Protein AF-E4Z3H6-F1 (afdb_monomer_lite)

pLDDT: mean 89.2, std 5.61, range [66.0, 96.81]

Organism: Oikopleura dioica (NCBI:txid34765)

Structure (mmCIF, N/CA/C/O backbone):
data_AF-E4Z3H6-F1
#
_entry.id   AF-E4Z3H6-F1
#
loop_
_atom_site.group_PDB
_atom_site.id
_atom_site.type_symbol
_atom_site.label_atom_id
_atom_site.label_alt_id
_atom_site.label_comp_id
_atom_site.label_asym_id
_atom_site.label_entity_id
_atom_site.label_seq_id
_atom_site.pdbx_PDB_ins_code
_atom_site.Cartn_x
_atom_site.Cartn_y
_at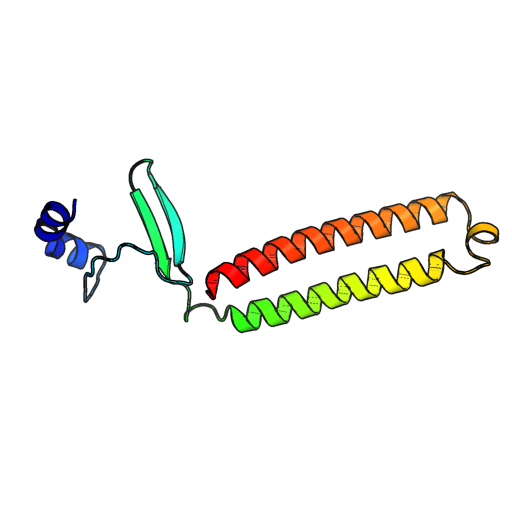om_site.Cartn_z
_atom_site.occupancy
_atom_site.B_iso_or_equiv
_atom_site.auth_seq_id
_atom_site.auth_comp_id
_atom_site.auth_asym_id
_atom_site.auth_atom_id
_atom_site.pdbx_PDB_model_num
ATOM 1 N N . ALA A 1 1 ? 27.423 12.083 -19.938 1.00 69.38 1 ALA A N 1
ATOM 2 C CA . ALA A 1 1 ? 26.650 10.864 -19.624 1.00 69.38 1 ALA A CA 1
ATOM 3 C C . ALA A 1 1 ? 26.209 10.125 -20.889 1.00 69.38 1 ALA A C 1
ATOM 5 O O . ALA A 1 1 ? 26.830 9.120 -21.195 1.00 69.38 1 ALA A O 1
ATOM 6 N N . LYS A 1 2 ? 25.248 10.641 -21.678 1.00 79.50 2 LYS A N 1
ATOM 7 C CA . LYS A 1 2 ? 24.697 9.944 -22.864 1.00 79.50 2 LYS A CA 1
ATOM 8 C C . LYS A 1 2 ? 25.755 9.379 -23.826 1.00 79.50 2 LYS A C 1
ATOM 10 O O . LYS A 1 2 ? 25.782 8.183 -24.040 1.00 79.50 2 LYS A O 1
ATOM 15 N N . LYS A 1 3 ? 26.704 10.206 -24.284 1.00 84.31 3 LYS A N 1
ATOM 16 C CA . LYS A 1 3 ? 27.774 9.784 -25.214 1.00 84.31 3 LYS A CA 1
ATOM 17 C C . LYS A 1 3 ? 28.657 8.639 -24.683 1.00 84.31 3 LYS A C 1
ATOM 19 O O . LYS A 1 3 ? 29.182 7.862 -25.466 1.00 84.31 3 LYS A O 1
ATOM 24 N N . VAL A 1 4 ? 28.827 8.551 -23.361 1.00 86.62 4 VAL A N 1
ATOM 25 C CA . VAL A 1 4 ? 29.588 7.471 -22.710 1.00 86.62 4 VAL A CA 1
ATOM 26 C C . VAL A 1 4 ? 28.726 6.214 -22.619 1.00 86.62 4 VAL A C 1
ATOM 28 O O . VAL A 1 4 ? 29.178 5.140 -22.984 1.00 86.62 4 VAL A O 1
ATOM 31 N N . LEU A 1 5 ? 27.463 6.342 -22.213 1.00 85.31 5 LEU A N 1
ATOM 32 C CA . LEU A 1 5 ? 26.533 5.209 -22.170 1.00 85.31 5 LEU A CA 1
ATOM 33 C C . LEU A 1 5 ? 26.286 4.613 -23.565 1.00 85.31 5 LEU A C 1
ATOM 35 O O . LEU A 1 5 ? 26.255 3.396 -23.701 1.00 85.31 5 LEU A O 1
ATOM 39 N N . ASP A 1 6 ? 26.219 5.454 -24.601 1.00 88.00 6 ASP A N 1
ATOM 40 C CA . ASP A 1 6 ? 26.147 5.024 -26.001 1.00 88.00 6 ASP A CA 1
ATOM 41 C C . ASP A 1 6 ? 27.347 4.141 -26.380 1.00 88.00 6 ASP A C 1
ATOM 43 O O . ASP A 1 6 ? 27.163 3.099 -27.003 1.00 88.00 6 ASP A O 1
ATOM 47 N N . SER A 1 7 ? 28.569 4.495 -25.953 1.00 92.56 7 SER A N 1
ATOM 48 C CA . SER A 1 7 ? 29.768 3.687 -26.244 1.00 92.56 7 SER A CA 1
ATOM 49 C C . SER A 1 7 ? 29.801 2.318 -25.555 1.00 92.56 7 SER A C 1
ATOM 51 O O . SER A 1 7 ? 30.560 1.453 -25.980 1.00 92.56 7 SER A O 1
ATOM 53 N N . TYR A 1 8 ? 28.971 2.103 -24.530 1.00 91.75 8 TYR A N 1
ATOM 54 C CA . TYR A 1 8 ? 28.844 0.823 -23.824 1.00 91.75 8 TYR A CA 1
ATOM 55 C C . TYR A 1 8 ? 27.508 0.115 -24.096 1.00 91.75 8 TYR A C 1
ATOM 57 O O . TYR A 1 8 ? 27.222 -0.899 -23.462 1.00 91.75 8 TYR A O 1
ATOM 65 N N . SER A 1 9 ? 26.699 0.611 -25.038 1.00 88.19 9 SER A N 1
ATOM 66 C CA . SER A 1 9 ? 25.353 0.094 -25.325 1.00 88.19 9 SER A CA 1
ATOM 67 C C . SER A 1 9 ? 25.349 -1.413 -25.615 1.00 88.19 9 SER A C 1
ATOM 69 O O . SER A 1 9 ? 24.548 -2.142 -25.035 1.00 88.19 9 SER A O 1
ATOM 71 N N . ASP A 1 10 ? 26.302 -1.910 -26.410 1.00 90.25 10 ASP A N 1
ATOM 72 C CA . ASP A 1 10 ? 26.398 -3.338 -26.748 1.00 90.25 10 ASP A CA 1
ATOM 73 C C . ASP A 1 10 ? 26.655 -4.214 -25.516 1.00 90.25 10 ASP A C 1
ATOM 75 O O . ASP A 1 10 ? 26.009 -5.246 -25.331 1.00 90.25 10 ASP A O 1
ATOM 79 N N . PHE A 1 11 ? 27.548 -3.775 -24.624 1.00 92.56 11 PHE A N 1
ATOM 80 C CA . PHE A 1 11 ? 27.796 -4.468 -23.360 1.00 92.56 11 PHE A CA 1
ATOM 81 C C . PHE A 1 11 ? 26.558 -4.462 -22.471 1.00 92.56 11 PHE A C 1
ATOM 83 O O . PHE A 1 11 ? 26.220 -5.492 -21.894 1.00 92.56 11 PHE A O 1
ATOM 90 N N . ILE A 1 12 ? 25.865 -3.323 -22.383 1.00 89.69 12 ILE A N 1
ATOM 91 C CA . ILE A 1 12 ? 24.636 -3.216 -21.599 1.00 89.69 12 ILE A CA 1
ATOM 92 C C . ILE A 1 12 ? 23.592 -4.194 -22.148 1.00 89.69 12 ILE A C 1
ATOM 94 O O . ILE A 1 12 ? 23.050 -4.957 -21.359 1.00 89.69 12 ILE A O 1
ATOM 98 N N . ARG A 1 13 ? 23.373 -4.259 -23.472 1.00 90.75 13 ARG A N 1
ATOM 99 C CA . ARG A 1 13 ? 22.414 -5.196 -24.094 1.00 90.75 13 ARG A CA 1
ATOM 100 C C . ARG A 1 13 ? 22.718 -6.646 -23.757 1.00 90.75 13 ARG A C 1
ATOM 102 O O . ARG A 1 13 ? 21.812 -7.379 -23.376 1.00 90.75 13 ARG A O 1
ATOM 109 N N . VAL A 1 14 ? 23.980 -7.057 -23.878 1.00 93.69 14 VAL A N 1
ATOM 110 C CA . VAL A 1 14 ? 24.390 -8.444 -23.614 1.00 93.69 14 VAL A CA 1
ATOM 111 C C . VAL A 1 14 ? 24.231 -8.795 -22.135 1.00 93.69 14 VAL A C 1
ATOM 113 O O . VAL A 1 14 ? 23.715 -9.862 -21.815 1.00 93.69 14 VAL A O 1
ATOM 116 N N . LEU A 1 15 ? 24.643 -7.905 -21.227 1.00 92.62 15 LEU A N 1
ATOM 117 C CA . LEU A 1 15 ? 24.587 -8.161 -19.786 1.00 92.62 15 LEU A CA 1
ATOM 118 C C . LEU A 1 15 ? 23.159 -8.128 -19.227 1.00 92.62 15 LEU A C 1
ATOM 120 O O . LEU A 1 15 ? 22.871 -8.847 -18.273 1.00 92.62 15 LEU A O 1
ATOM 124 N N . THR A 1 16 ? 22.268 -7.314 -19.800 1.00 88.12 16 THR A N 1
ATOM 125 C CA . THR A 1 16 ? 20.863 -7.215 -19.367 1.00 88.12 16 THR A CA 1
ATOM 126 C C . THR A 1 16 ? 19.905 -8.069 -20.193 1.00 88.12 16 THR A C 1
ATOM 128 O O . THR A 1 16 ? 18.734 -8.171 -19.836 1.00 88.12 16 THR A O 1
ATOM 131 N N . ASN A 1 17 ? 20.391 -8.692 -21.271 1.00 91.88 17 ASN A N 1
ATOM 132 C CA . ASN A 1 17 ? 19.584 -9.404 -22.260 1.00 91.88 17 ASN A CA 1
ATOM 133 C C . ASN A 1 17 ? 18.455 -8.530 -22.849 1.00 91.88 17 ASN A C 1
ATOM 135 O O . ASN A 1 17 ? 17.315 -8.969 -22.996 1.00 91.88 17 ASN A O 1
ATOM 139 N N . ALA A 1 18 ? 18.768 -7.264 -23.137 1.00 88.19 18 ALA A N 1
ATOM 140 C CA . ALA A 1 18 ? 17.824 -6.301 -23.696 1.00 88.19 18 ALA A CA 1
ATOM 141 C C . ALA A 1 18 ? 17.889 -6.267 -25.230 1.00 88.19 18 ALA A C 1
ATOM 143 O O . ALA A 1 18 ? 18.967 -6.172 -25.820 1.00 88.19 18 ALA A O 1
ATOM 144 N N . GLU A 1 19 ? 16.722 -6.271 -25.875 1.00 89.56 19 GLU A N 1
ATOM 145 C CA . GLU A 1 19 ? 16.597 -6.160 -27.334 1.00 89.56 19 GLU A CA 1
ATOM 146 C C . GLU A 1 19 ? 16.875 -4.729 -27.827 1.00 89.56 19 GLU A C 1
ATOM 148 O O . GLU A 1 19 ? 17.563 -4.524 -28.831 1.00 89.56 19 GLU A O 1
ATOM 153 N N . GLU A 1 20 ? 16.415 -3.724 -27.077 1.00 87.75 20 GLU A N 1
ATOM 154 C CA . GLU A 1 20 ? 16.590 -2.307 -27.390 1.00 87.75 20 GLU A CA 1
ATOM 155 C C . GLU A 1 20 ? 17.061 -1.510 -26.167 1.00 87.75 20 GLU A C 1
ATOM 157 O O . GLU A 1 20 ? 16.729 -1.819 -25.023 1.00 87.75 20 GLU A O 1
ATOM 162 N N . ILE A 1 21 ? 17.843 -0.457 -26.426 1.00 88.94 21 ILE A N 1
ATOM 163 C CA . ILE A 1 21 ? 18.243 0.531 -25.423 1.00 88.94 21 ILE A CA 1
ATOM 164 C C . ILE A 1 21 ? 17.817 1.908 -25.911 1.00 88.94 21 ILE A C 1
ATOM 166 O O . ILE A 1 21 ? 18.234 2.349 -26.982 1.00 88.94 21 ILE A O 1
ATOM 170 N N . GLY A 1 22 ? 17.028 2.587 -25.084 1.00 87.00 22 GLY A N 1
ATOM 171 C CA . GLY A 1 22 ? 16.624 3.972 -25.271 1.00 87.00 22 GLY A CA 1
ATOM 172 C C . GLY A 1 22 ? 17.107 4.853 -24.123 1.00 87.00 22 GLY A C 1
ATOM 173 O O . GLY A 1 22 ? 17.341 4.388 -23.009 1.00 87.00 22 GLY A O 1
ATOM 174 N N . PHE A 1 23 ? 17.225 6.152 -24.390 1.00 87.62 23 PHE A N 1
ATOM 175 C CA . PHE A 1 23 ? 17.538 7.154 -23.373 1.00 87.62 23 PHE A CA 1
ATOM 176 C C . PHE A 1 23 ? 16.308 8.010 -23.125 1.00 87.62 23 PHE A C 1
ATOM 178 O O . PHE A 1 23 ? 15.908 8.788 -23.991 1.00 87.62 23 PHE A O 1
ATOM 185 N N . THR A 1 24 ? 15.746 7.887 -21.930 1.00 85.94 24 THR A N 1
ATOM 186 C CA . THR A 1 24 ? 14.650 8.727 -21.449 1.00 85.94 24 THR A CA 1
ATOM 187 C C . THR A 1 24 ? 15.135 9.601 -20.301 1.00 85.94 24 THR A C 1
ATOM 189 O O . THR A 1 24 ? 16.057 9.238 -19.569 1.00 85.94 24 THR A O 1
ATOM 192 N N . LYS A 1 25 ? 14.537 10.783 -20.174 1.00 85.12 25 LYS A N 1
ATOM 193 C CA . LYS A 1 25 ? 14.757 11.669 -19.030 1.00 85.12 25 LYS A CA 1
ATOM 194 C C . LYS A 1 25 ? 13.862 11.284 -17.850 1.00 85.12 25 LYS A C 1
ATOM 196 O O . LYS A 1 25 ? 14.269 11.459 -16.706 1.00 85.12 25 LYS A O 1
ATOM 201 N N . ASP A 1 26 ? 12.686 10.740 -18.148 1.00 86.94 26 ASP A N 1
ATOM 202 C CA . ASP A 1 26 ? 11.657 10.407 -17.172 1.00 86.94 26 ASP A CA 1
ATOM 203 C C . ASP A 1 26 ? 11.562 8.889 -16.994 1.00 86.94 26 ASP A C 1
ATOM 205 O O . ASP A 1 26 ? 11.690 8.123 -17.956 1.00 86.94 26 ASP A O 1
ATOM 209 N N . ILE A 1 27 ? 11.346 8.455 -15.752 1.00 85.31 27 ILE A N 1
ATOM 210 C CA . ILE A 1 27 ? 11.147 7.044 -15.413 1.00 85.31 27 ILE A CA 1
ATOM 211 C C . ILE A 1 27 ? 9.728 6.644 -15.843 1.00 85.31 27 ILE A C 1
ATOM 213 O O . ILE A 1 27 ? 8.778 7.329 -15.460 1.00 85.31 27 ILE A O 1
ATOM 217 N N . PRO A 1 28 ? 9.554 5.548 -16.603 1.00 84.62 28 PRO A N 1
ATOM 218 C CA . PRO A 1 28 ? 8.228 5.080 -16.987 1.00 84.62 28 PRO A CA 1
ATOM 219 C C . PRO A 1 28 ? 7.329 4.760 -15.784 1.00 84.62 28 PRO A C 1
ATOM 221 O O . PRO A 1 28 ? 7.780 4.209 -14.776 1.00 84.62 28 PRO A O 1
ATOM 224 N N . ALA A 1 29 ? 6.039 5.053 -15.940 1.00 83.88 29 ALA A N 1
ATOM 225 C CA . ALA A 1 29 ? 4.978 4.691 -15.006 1.00 83.88 29 ALA A CA 1
ATOM 226 C C . ALA A 1 29 ? 4.982 3.191 -14.676 1.00 83.88 29 ALA A C 1
ATOM 228 O O . ALA A 1 29 ? 5.005 2.350 -15.578 1.00 83.88 29 ALA A O 1
ATOM 229 N N . GLY A 1 30 ? 4.902 2.852 -13.389 1.00 84.06 30 GLY A N 1
ATOM 230 C CA . GLY A 1 30 ? 4.870 1.462 -12.916 1.00 84.06 30 GLY A CA 1
ATOM 231 C C . GLY A 1 30 ? 6.233 0.801 -12.742 1.00 84.06 30 GLY A C 1
ATOM 232 O O . GLY A 1 30 ? 6.305 -0.424 -12.606 1.00 84.06 30 GLY A O 1
ATOM 233 N N . CYS A 1 31 ? 7.306 1.593 -12.737 1.00 87.25 31 CYS A N 1
ATOM 234 C CA . CYS A 1 31 ? 8.631 1.143 -12.343 1.00 87.25 31 CYS A CA 1
ATOM 235 C C . CYS A 1 31 ? 8.840 1.203 -10.824 1.00 87.25 31 CYS A C 1
ATOM 237 O O . CYS A 1 31 ? 8.620 2.237 -10.195 1.00 87.25 31 CYS A O 1
ATOM 239 N N . VAL A 1 32 ? 9.378 0.129 -10.246 1.00 85.44 32 VAL A N 1
ATOM 240 C CA . VAL A 1 32 ? 9.838 0.098 -8.851 1.00 85.44 32 VAL A CA 1
ATOM 241 C C . VAL A 1 32 ? 11.327 0.424 -8.786 1.00 85.44 32 VAL A C 1
ATOM 243 O O . VAL A 1 32 ? 12.124 -0.136 -9.542 1.00 85.44 32 VAL A O 1
ATOM 246 N N . LEU A 1 33 ? 11.698 1.324 -7.872 1.00 87.81 33 LEU A N 1
ATOM 247 C CA . LEU A 1 33 ? 13.090 1.646 -7.570 1.00 87.81 33 LEU A CA 1
ATOM 248 C C . LEU A 1 33 ? 13.755 0.487 -6.819 1.00 87.81 33 LEU A C 1
ATOM 250 O O . LEU A 1 33 ? 13.283 0.054 -5.771 1.00 87.81 33 LEU A O 1
ATOM 254 N N . THR A 1 34 ? 14.896 0.055 -7.330 1.00 86.12 34 THR A N 1
ATOM 255 C CA . THR A 1 34 ? 15.862 -0.809 -6.662 1.00 86.12 34 THR A CA 1
ATOM 256 C C . THR A 1 34 ? 17.184 -0.059 -6.612 1.00 86.12 34 THR A C 1
ATOM 258 O O . THR A 1 34 ? 17.790 0.220 -7.646 1.00 86.12 34 THR A O 1
ATOM 261 N N . VAL A 1 35 ? 17.628 0.300 -5.412 1.00 88.12 35 VAL A N 1
ATOM 262 C CA . VAL A 1 35 ? 18.926 0.957 -5.231 1.00 88.12 35 VAL A CA 1
ATOM 263 C C . VAL A 1 35 ? 20.017 -0.085 -5.456 1.00 88.12 35 VAL A C 1
ATOM 265 O O . VAL A 1 35 ? 20.019 -1.119 -4.790 1.00 88.12 35 VAL A O 1
ATOM 268 N N . VAL A 1 36 ? 20.915 0.163 -6.412 1.00 88.44 36 VAL A N 1
ATOM 269 C CA . VAL A 1 36 ? 22.050 -0.733 -6.680 1.00 88.44 36 VAL A CA 1
ATOM 270 C C . VAL A 1 36 ? 23.226 -0.330 -5.797 1.00 88.44 36 VAL A C 1
ATOM 272 O O . VAL A 1 36 ? 23.832 -1.178 -5.148 1.00 88.44 36 VAL A O 1
ATOM 275 N N . ASN A 1 37 ? 23.531 0.967 -5.763 1.00 91.62 37 ASN A N 1
ATOM 276 C CA . ASN A 1 37 ? 24.524 1.601 -4.898 1.00 91.62 37 ASN A CA 1
ATOM 277 C C . ASN A 1 37 ? 24.282 3.126 -4.859 1.00 91.62 37 ASN A C 1
ATOM 279 O O . ASN A 1 37 ? 23.299 3.607 -5.421 1.00 91.62 37 ASN A O 1
ATOM 283 N N . ASP A 1 38 ? 25.182 3.877 -4.221 1.00 90.88 38 ASP A N 1
ATOM 284 C CA . ASP A 1 38 ? 25.065 5.336 -4.056 1.00 90.88 38 ASP A CA 1
ATOM 285 C C . ASP A 1 38 ? 25.040 6.112 -5.389 1.00 90.88 38 ASP A C 1
ATOM 287 O O . ASP A 1 38 ? 24.498 7.215 -5.455 1.00 90.88 38 ASP A O 1
ATOM 291 N N . ASP A 1 39 ? 25.579 5.524 -6.460 1.00 88.56 39 ASP A N 1
ATOM 292 C CA . ASP A 1 39 ? 25.721 6.161 -7.772 1.00 88.56 39 ASP A CA 1
ATOM 293 C C . ASP A 1 39 ? 24.672 5.689 -8.795 1.00 88.56 39 ASP A C 1
ATOM 295 O O . ASP A 1 39 ? 24.473 6.336 -9.829 1.00 88.56 39 ASP A O 1
ATOM 299 N N . VAL A 1 40 ? 24.012 4.548 -8.554 1.00 87.69 40 VAL A N 1
ATOM 300 C CA . VAL A 1 40 ? 23.167 3.865 -9.542 1.00 87.69 40 VAL A CA 1
ATOM 301 C C . VAL A 1 40 ? 21.877 3.331 -8.926 1.00 87.69 40 VAL A C 1
ATOM 303 O O . VAL A 1 40 ? 21.864 2.530 -7.991 1.00 87.69 40 VAL A O 1
ATOM 306 N N . ASN A 1 41 ? 20.773 3.695 -9.577 1.00 89.69 41 ASN A N 1
ATOM 307 C CA . ASN A 1 41 ? 19.432 3.209 -9.293 1.00 89.69 41 ASN A CA 1
ATOM 308 C C . ASN A 1 41 ? 18.898 2.408 -10.482 1.00 89.69 41 ASN A C 1
ATOM 310 O O . ASN A 1 41 ? 18.946 2.869 -11.623 1.00 89.69 41 ASN A O 1
ATOM 314 N N . ALA A 1 42 ? 18.355 1.226 -10.209 1.00 89.56 42 ALA A N 1
ATOM 315 C CA . ALA A 1 42 ? 17.622 0.426 -11.178 1.00 89.56 42 ALA A CA 1
ATOM 316 C C . ALA A 1 42 ? 16.117 0.668 -11.018 1.00 89.56 42 ALA A C 1
ATOM 318 O O . ALA A 1 42 ? 15.593 0.696 -9.909 1.00 89.56 42 ALA A O 1
ATOM 319 N N . HIS A 1 43 ? 15.412 0.821 -12.134 1.00 88.25 43 HIS A N 1
ATOM 320 C CA . HIS A 1 43 ? 13.961 0.986 -12.163 1.00 88.25 43 HIS A CA 1
ATOM 321 C C . HIS A 1 43 ? 13.357 -0.151 -12.982 1.00 88.25 43 HIS A C 1
ATOM 323 O O . HIS A 1 43 ? 13.606 -0.243 -14.182 1.00 88.25 43 HIS A O 1
ATOM 329 N N . VAL A 1 44 ? 12.596 -1.031 -12.332 1.00 86.56 44 VAL A N 1
ATOM 330 C CA . VAL A 1 44 ? 12.036 -2.235 -12.964 1.00 86.56 44 VAL A CA 1
ATOM 331 C C . VAL A 1 44 ? 10.546 -2.048 -13.194 1.00 86.56 44 VAL A C 1
ATOM 333 O O . VAL A 1 44 ? 9.794 -1.886 -12.234 1.00 86.56 44 VAL A O 1
ATOM 336 N N . LEU A 1 45 ? 10.119 -2.089 -14.457 1.00 86.25 45 LEU A N 1
ATOM 337 C CA . LEU A 1 45 ? 8.712 -1.994 -14.834 1.00 86.25 45 LEU A CA 1
ATOM 338 C C . LEU A 1 45 ? 7.959 -3.255 -14.395 1.00 86.25 45 LEU A C 1
ATOM 340 O O . LEU A 1 45 ? 8.229 -4.349 -14.883 1.00 86.25 45 LEU A O 1
ATOM 344 N N . LEU A 1 46 ? 6.991 -3.095 -13.496 1.00 83.44 46 LEU A N 1
ATOM 345 C CA . LEU A 1 46 ? 6.113 -4.180 -13.047 1.00 83.44 46 LEU A CA 1
ATOM 346 C C . LEU A 1 46 ? 4.718 -4.114 -13.683 1.00 83.44 46 LEU A C 1
ATOM 348 O O . LEU A 1 46 ? 3.937 -5.064 -13.578 1.00 83.44 46 LEU A O 1
ATOM 352 N N . LYS A 1 47 ? 4.393 -2.999 -14.350 1.00 77.38 47 LYS A N 1
ATOM 353 C CA . LYS A 1 47 ? 3.119 -2.809 -15.052 1.00 77.38 47 LYS A CA 1
ATOM 354 C C . LYS A 1 47 ? 2.970 -3.879 -16.137 1.00 77.38 47 LYS A C 1
ATOM 356 O O . LYS A 1 47 ? 3.825 -4.000 -17.006 1.00 77.38 47 LYS A O 1
ATOM 361 N N . GLY A 1 48 ? 1.895 -4.663 -16.066 1.00 73.62 48 GLY A N 1
ATOM 362 C CA . GLY A 1 48 ? 1.629 -5.783 -16.981 1.00 73.62 48 GLY A CA 1
ATOM 363 C C . GLY A 1 48 ? 2.067 -7.157 -16.459 1.00 73.62 48 GLY A C 1
ATOM 364 O O . GLY A 1 48 ? 1.516 -8.161 -16.899 1.00 73.62 48 GLY A O 1
ATOM 365 N N . VAL A 1 49 ? 2.976 -7.216 -15.477 1.00 78.12 49 VAL A N 1
ATOM 366 C CA . VAL A 1 49 ? 3.255 -8.438 -14.693 1.00 78.12 49 VAL A CA 1
ATOM 367 C C . VAL A 1 49 ? 2.315 -8.511 -13.491 1.00 78.12 49 VAL A C 1
ATOM 369 O O . VAL A 1 49 ? 1.801 -9.575 -13.154 1.00 78.12 49 VAL A O 1
ATOM 372 N N . ILE A 1 50 ? 2.065 -7.358 -12.867 1.00 77.56 50 ILE A N 1
ATOM 373 C CA . ILE A 1 50 ? 1.112 -7.189 -11.772 1.00 77.56 50 ILE A CA 1
ATOM 374 C C . ILE A 1 50 ? -0.071 -6.361 -12.275 1.00 77.56 50 ILE A C 1
ATOM 376 O O . ILE A 1 50 ? 0.099 -5.311 -12.901 1.00 77.56 50 ILE A O 1
ATOM 380 N N . ASP A 1 51 ? -1.281 -6.832 -11.978 1.00 83.69 51 ASP A N 1
ATOM 381 C CA . ASP A 1 51 ? -2.522 -6.107 -12.242 1.00 83.69 51 ASP A CA 1
ATOM 382 C C . ASP A 1 51 ? -2.798 -5.129 -11.090 1.00 83.69 51 ASP A C 1
ATOM 384 O O . ASP A 1 51 ? -3.533 -5.416 -10.141 1.00 83.69 51 ASP A O 1
ATOM 388 N N . PHE A 1 52 ? -2.125 -3.979 -11.148 1.00 84.12 52 PHE A N 1
ATOM 389 C CA . PHE A 1 52 ? -2.230 -2.936 -10.128 1.00 84.12 52 PHE A CA 1
ATOM 390 C C . PHE A 1 52 ? -3.648 -2.370 -9.997 1.00 84.12 52 PHE A C 1
ATOM 392 O O . PHE A 1 52 ? -4.044 -1.986 -8.900 1.00 84.12 52 PHE A O 1
ATOM 399 N N . GLU A 1 53 ? -4.436 -2.351 -11.077 1.00 85.94 53 GLU A N 1
ATOM 400 C CA . GLU A 1 53 ? -5.830 -1.900 -11.031 1.00 85.94 53 GLU A CA 1
ATOM 401 C C . GLU A 1 53 ? -6.682 -2.852 -10.190 1.00 85.94 53 GLU A C 1
ATOM 403 O O . GLU A 1 53 ? -7.404 -2.409 -9.291 1.00 85.94 53 GLU A O 1
ATOM 408 N N . LYS A 1 54 ? -6.554 -4.167 -10.412 1.00 89.31 54 LYS A N 1
ATOM 409 C CA . LYS A 1 54 ? -7.234 -5.165 -9.576 1.00 89.31 54 LYS A CA 1
ATOM 410 C C . LYS A 1 54 ? -6.800 -5.090 -8.119 1.00 89.31 54 LYS A C 1
ATOM 412 O O . LYS A 1 54 ? -7.654 -5.220 -7.238 1.00 89.31 54 LYS A O 1
ATOM 417 N N . GLU A 1 55 ? -5.514 -4.873 -7.851 1.00 88.12 55 GLU A N 1
ATOM 418 C CA . GLU A 1 55 ? -5.031 -4.779 -6.472 1.00 88.12 55 GLU A CA 1
ATOM 419 C C . GLU A 1 55 ? -5.584 -3.531 -5.768 1.00 88.12 55 GLU A C 1
ATOM 421 O O . GLU A 1 55 ? -6.085 -3.640 -4.648 1.00 88.12 55 GLU A O 1
ATOM 426 N N . VAL A 1 56 ? -5.635 -2.379 -6.451 1.00 91.88 56 VAL A N 1
ATOM 427 C CA . VAL A 1 56 ? -6.289 -1.167 -5.924 1.00 91.88 56 VAL A CA 1
ATOM 428 C C . VAL A 1 56 ? -7.765 -1.429 -5.626 1.00 91.88 56 VAL A C 1
ATOM 430 O O . VAL A 1 56 ? -8.220 -1.121 -4.528 1.00 91.88 56 VAL A O 1
ATOM 433 N N . VAL A 1 57 ? -8.516 -2.048 -6.544 1.00 93.94 57 VAL A N 1
ATOM 434 C CA . VAL A 1 57 ? -9.944 -2.357 -6.332 1.00 93.94 57 VAL A CA 1
ATOM 435 C C . VAL A 1 57 ? -10.153 -3.257 -5.110 1.00 93.94 57 VAL A C 1
ATOM 437 O O . VAL A 1 57 ? -11.068 -3.042 -4.311 1.00 93.94 57 VAL A O 1
ATOM 440 N N . LYS A 1 58 ? -9.302 -4.269 -4.938 1.00 93.31 58 LYS A N 1
ATOM 441 C CA . LYS A 1 58 ? -9.358 -5.183 -3.795 1.00 93.31 58 LYS A CA 1
ATOM 442 C C . LYS A 1 58 ? -9.060 -4.460 -2.479 1.00 93.31 58 LYS A C 1
ATOM 444 O O . LYS A 1 58 ? -9.771 -4.677 -1.495 1.00 93.31 58 LYS A O 1
ATOM 449 N N . MET A 1 59 ? -8.048 -3.594 -2.461 1.00 92.31 59 MET A N 1
ATOM 450 C CA . MET A 1 59 ? -7.685 -2.813 -1.279 1.00 92.31 59 MET A CA 1
ATOM 451 C C . MET A 1 59 ? -8.753 -1.775 -0.920 1.00 92.31 59 MET A C 1
ATOM 453 O O . MET A 1 59 ? -9.136 -1.699 0.242 1.00 92.31 59 MET A O 1
ATOM 457 N N . GLU A 1 60 ? -9.317 -1.061 -1.897 1.00 95.06 60 GLU A N 1
ATOM 458 C CA . GLU A 1 60 ? -10.437 -0.122 -1.702 1.00 95.06 60 GLU A CA 1
ATOM 459 C C . GLU A 1 60 ? -11.666 -0.824 -1.098 1.00 95.06 60 GLU A C 1
ATOM 461 O O . GLU A 1 60 ? -12.319 -0.308 -0.190 1.00 95.06 60 GLU A O 1
ATOM 466 N N . LYS A 1 61 ? -11.954 -2.063 -1.519 1.00 95.94 61 LYS A N 1
ATOM 467 C CA . LYS A 1 61 ? -13.026 -2.865 -0.911 1.00 95.94 61 LYS A CA 1
ATOM 468 C C . LYS A 1 61 ? -12.743 -3.197 0.559 1.00 95.94 61 LYS A C 1
ATOM 470 O O . LYS A 1 61 ? -13.663 -3.177 1.379 1.00 95.94 61 LYS A O 1
ATOM 475 N N . SER A 1 62 ? -11.492 -3.505 0.900 1.00 92.69 62 SER A N 1
ATOM 476 C CA . SER A 1 62 ? -11.080 -3.750 2.288 1.00 92.69 62 SER A CA 1
ATOM 477 C C . SER A 1 62 ? -11.163 -2.475 3.134 1.00 92.69 62 SER A C 1
ATOM 479 O O . SER A 1 62 ? -11.731 -2.501 4.228 1.00 92.69 62 SER A O 1
ATOM 481 N N . ARG A 1 63 ? -10.692 -1.350 2.584 1.00 96.38 63 ARG A N 1
ATOM 482 C CA . ARG A 1 63 ? -10.758 -0.000 3.161 1.00 96.38 63 ARG A CA 1
ATOM 483 C C . ARG A 1 63 ? -12.195 0.380 3.513 1.00 96.38 63 ARG A C 1
ATOM 485 O O . ARG A 1 63 ? -12.478 0.737 4.656 1.00 96.38 63 ARG A O 1
ATOM 492 N N . GLN A 1 64 ? -13.129 0.180 2.580 1.00 96.62 64 GLN A N 1
ATOM 493 C CA . GLN A 1 64 ? -14.556 0.413 2.818 1.00 96.62 64 GLN A CA 1
ATOM 494 C C . GLN A 1 64 ? -15.107 -0.448 3.966 1.00 96.62 64 GLN A C 1
ATOM 496 O O . GLN A 1 64 ? -15.976 -0.014 4.724 1.00 96.62 64 GLN A O 1
ATOM 501 N N . GLY A 1 65 ? -14.602 -1.675 4.122 1.00 96.44 65 GLY A N 1
ATOM 502 C CA . GLY A 1 65 ? -14.942 -2.546 5.244 1.00 96.44 65 GLY A CA 1
ATOM 503 C C . GLY A 1 65 ? -14.528 -1.966 6.599 1.00 96.44 65 GLY A C 1
ATOM 504 O O . GLY A 1 65 ? -15.298 -2.058 7.557 1.00 96.44 65 GLY A O 1
ATOM 505 N N . ILE A 1 66 ? -13.349 -1.343 6.684 1.00 94.56 66 ILE A N 1
ATOM 506 C CA . ILE A 1 66 ? -12.856 -0.672 7.897 1.00 94.56 66 ILE A CA 1
ATOM 507 C C . ILE A 1 66 ? -13.688 0.583 8.187 1.00 94.56 66 ILE A C 1
ATOM 509 O O . ILE A 1 66 ? -14.169 0.744 9.309 1.00 94.56 66 ILE A O 1
ATOM 513 N N . GLU A 1 67 ? -13.965 1.411 7.177 1.00 96.38 67 GLU A N 1
ATOM 514 C CA . GLU A 1 67 ? -14.837 2.588 7.326 1.00 96.38 67 GLU A CA 1
ATOM 515 C C . GLU A 1 67 ? -16.230 2.220 7.850 1.00 96.38 67 GLU A C 1
ATOM 517 O O . GLU A 1 67 ? -16.759 2.865 8.757 1.00 96.38 67 GLU A O 1
ATOM 522 N N . ASN A 1 68 ? -16.817 1.135 7.337 1.00 96.75 68 ASN A N 1
ATOM 523 C CA . ASN A 1 68 ? -18.119 0.652 7.792 1.00 96.75 68 ASN A CA 1
ATOM 524 C C . ASN A 1 68 ? -18.092 0.194 9.257 1.00 96.75 68 ASN A C 1
ATOM 526 O O . ASN A 1 68 ? -19.068 0.412 9.986 1.00 96.75 68 ASN A O 1
ATOM 530 N N . LYS A 1 69 ? -16.989 -0.422 9.710 1.00 94.50 69 LYS A N 1
ATOM 531 C CA . LYS A 1 69 ? -16.797 -0.793 11.122 1.00 94.50 69 LYS A CA 1
ATOM 532 C C . LYS A 1 69 ? -16.720 0.451 12.004 1.00 94.50 69 LYS A C 1
ATOM 534 O O . LYS A 1 69 ? -17.447 0.505 12.994 1.00 94.50 69 LYS A O 1
ATOM 539 N N . ILE A 1 70 ? -15.920 1.448 11.614 1.00 95.62 70 ILE A N 1
ATOM 540 C CA . ILE A 1 70 ? -15.803 2.729 12.330 1.00 95.62 70 ILE A CA 1
ATOM 541 C C . ILE A 1 70 ? -17.176 3.395 12.431 1.00 95.62 70 ILE A C 1
ATOM 543 O O . ILE A 1 70 ? -17.657 3.632 13.535 1.00 95.62 70 ILE A O 1
ATOM 547 N N . SER A 1 71 ? -17.868 3.587 11.303 1.00 95.75 71 SER A N 1
ATOM 548 C CA . SER A 1 71 ? -19.188 4.232 11.274 1.00 95.75 71 SER A CA 1
ATOM 549 C C . SER A 1 71 ? -20.215 3.501 12.143 1.00 95.75 71 SER A C 1
ATOM 551 O O . SER A 1 71 ? -21.007 4.121 12.854 1.00 95.75 71 SER A O 1
ATOM 553 N N . SER A 1 72 ? -20.207 2.166 12.124 1.00 94.19 72 SER A N 1
ATOM 554 C CA . SER A 1 72 ? -21.111 1.364 12.954 1.00 94.19 72 SER A CA 1
ATOM 555 C C . SER A 1 72 ? -20.801 1.500 14.445 1.00 94.19 72 SER A C 1
ATOM 557 O O . SER A 1 72 ? -21.723 1.503 15.260 1.00 94.19 72 SER A O 1
ATOM 559 N N . GLN A 1 73 ? -19.525 1.608 14.812 1.00 91.19 73 GLN A N 1
ATOM 560 C CA . GLN A 1 73 ? -19.092 1.770 16.197 1.00 91.19 73 GLN A CA 1
ATOM 561 C C . GLN A 1 73 ? -19.392 3.183 16.712 1.00 91.19 73 GLN A C 1
ATOM 563 O O . GLN A 1 73 ? -19.987 3.330 17.775 1.00 91.19 73 GLN A O 1
ATOM 568 N N . GLU A 1 74 ? -19.135 4.213 15.908 1.00 93.12 74 GLU A N 1
ATOM 569 C CA . GLU A 1 74 ? -19.495 5.601 16.221 1.00 93.12 74 GLU A CA 1
ATOM 570 C C . GLU A 1 74 ? -21.000 5.784 16.406 1.00 93.12 74 GLU A C 1
ATOM 572 O O . GLU A 1 74 ? -21.436 6.451 17.342 1.00 93.12 74 GLU A O 1
ATOM 577 N N . LYS A 1 75 ? -21.823 5.150 15.562 1.00 93.38 75 LYS A N 1
ATOM 578 C CA . LYS A 1 75 ? -23.285 5.173 15.723 1.00 93.38 75 LYS A CA 1
ATOM 579 C C . LYS A 1 75 ? -23.730 4.584 17.060 1.00 93.38 75 LYS A C 1
ATOM 581 O O . LYS A 1 75 ? -24.649 5.123 17.671 1.00 93.38 75 LYS A O 1
ATOM 586 N N . LYS A 1 76 ? -23.091 3.500 17.520 1.00 88.56 76 LYS A N 1
ATOM 587 C CA . LYS A 1 76 ? -23.380 2.903 18.835 1.00 88.56 76 LYS A CA 1
ATOM 588 C C . LYS A 1 76 ? -22.992 3.851 19.966 1.00 88.56 76 LYS A C 1
ATOM 590 O O . LYS A 1 76 ? -23.778 4.029 20.890 1.00 88.56 76 LYS A O 1
ATOM 595 N N . MET A 1 77 ? -21.828 4.486 19.857 1.00 88.44 77 MET A N 1
ATOM 596 C CA . MET A 1 77 ? -21.308 5.403 20.874 1.00 88.44 77 MET A CA 1
ATOM 597 C C . MET A 1 77 ? -22.075 6.729 20.951 1.00 88.44 77 MET A C 1
ATOM 599 O O . MET A 1 77 ? -22.181 7.318 22.021 1.00 88.44 77 MET A O 1
ATOM 603 N N . ASN A 1 78 ? -22.653 7.182 19.837 1.00 90.19 78 ASN A N 1
ATOM 604 C CA . ASN A 1 78 ? -23.463 8.401 19.766 1.00 90.19 78 ASN A CA 1
ATOM 605 C C . ASN A 1 78 ? -24.938 8.189 20.151 1.00 90.19 78 ASN A C 1
ATOM 607 O O . ASN A 1 78 ? -25.733 9.131 20.101 1.00 90.19 78 ASN A O 1
ATOM 611 N N . ALA A 1 79 ? -25.345 6.968 20.512 1.00 92.06 79 ALA A N 1
ATOM 612 C CA . ALA A 1 79 ? -26.701 6.721 20.980 1.00 92.06 79 ALA A CA 1
ATOM 613 C C . ALA A 1 79 ? -26.953 7.465 22.305 1.00 92.06 79 ALA A C 1
ATOM 615 O O . ALA A 1 79 ? -26.113 7.453 23.201 1.00 92.06 79 ALA A O 1
ATOM 616 N N . LYS A 1 80 ? -28.136 8.081 22.455 1.00 83.31 80 LYS A N 1
ATOM 617 C CA . LYS A 1 80 ? -28.498 8.905 23.631 1.00 83.31 80 LYS A CA 1
ATOM 618 C C . LYS A 1 80 ? -28.309 8.194 24.978 1.00 83.31 80 LYS A C 1
ATOM 620 O O . LYS A 1 80 ? -27.984 8.843 25.965 1.00 83.31 80 LYS A O 1
ATOM 625 N N . ASP A 1 81 ? -28.475 6.876 24.998 1.00 87.81 81 ASP A N 1
ATOM 626 C CA . ASP A 1 81 ? -28.368 6.056 26.206 1.00 87.81 81 ASP A CA 1
ATOM 627 C C . ASP A 1 81 ? -26.959 5.486 26.440 1.00 87.81 81 ASP A C 1
ATOM 629 O O . ASP A 1 81 ? -26.723 4.818 27.444 1.00 87.81 81 ASP A O 1
ATOM 633 N N . TYR A 1 82 ? -26.019 5.692 25.514 1.00 86.38 82 TYR A N 1
ATOM 634 C CA . TYR A 1 82 ? -24.704 5.055 25.566 1.00 86.38 82 TYR A CA 1
ATOM 635 C C . TYR A 1 82 ? -23.900 5.531 26.780 1.00 86.38 82 TYR A C 1
ATOM 637 O O . TYR A 1 82 ? -23.471 4.721 27.597 1.00 86.38 82 TYR A O 1
ATOM 645 N N . ALA A 1 83 ? -23.786 6.848 26.961 1.00 82.19 83 ALA A N 1
ATOM 646 C CA . ALA A 1 83 ? -23.024 7.432 28.064 1.00 82.19 83 ALA A CA 1
ATOM 647 C C . ALA A 1 83 ? -23.599 7.098 29.456 1.00 82.19 83 ALA A C 1
ATOM 649 O O . ALA A 1 83 ? -22.860 7.125 30.435 1.00 82.19 83 ALA A O 1
ATOM 650 N N . SER A 1 84 ? -24.898 6.786 29.550 1.00 84.69 84 SER A N 1
ATOM 651 C CA . SER A 1 84 ? -25.575 6.483 30.817 1.00 84.69 84 SER A CA 1
ATOM 652 C C . SER A 1 84 ? -25.659 4.987 31.134 1.00 84.69 84 SER A C 1
ATOM 654 O O . SER A 1 84 ? -25.666 4.625 32.308 1.00 84.69 84 SER A O 1
ATOM 656 N N . LYS A 1 85 ? -25.726 4.108 30.121 1.00 89.31 85 LYS A N 1
ATOM 657 C CA . LYS A 1 85 ? -25.866 2.648 30.304 1.00 89.31 85 LYS A CA 1
ATOM 658 C C . LYS A 1 85 ? -24.564 1.865 30.157 1.00 89.31 85 LYS A C 1
ATOM 660 O O . LYS A 1 85 ? -24.515 0.710 30.577 1.00 89.31 85 LYS A O 1
ATOM 665 N N . VAL A 1 86 ? -23.534 2.441 29.539 1.00 88.62 86 VAL A N 1
ATOM 666 C CA . VAL A 1 86 ? -22.278 1.738 29.254 1.00 88.62 86 VAL A CA 1
ATOM 667 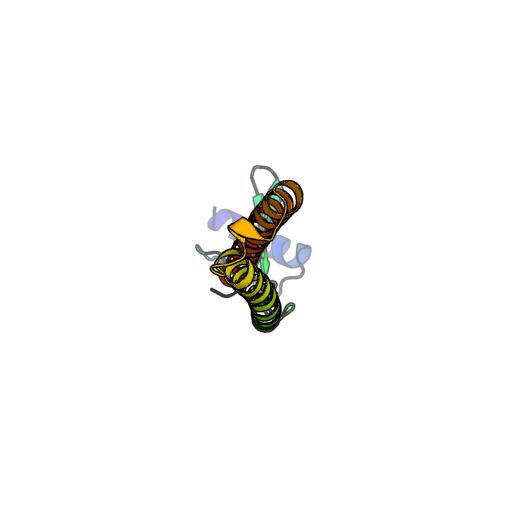C C . VAL A 1 86 ? -21.223 2.108 30.301 1.00 88.62 86 VAL A C 1
ATOM 669 O O . VAL A 1 86 ? -20.950 3.294 30.476 1.00 88.62 86 VAL A O 1
ATOM 672 N N . PRO A 1 87 ? -20.606 1.135 30.998 1.00 92.94 87 PRO A N 1
ATOM 673 C CA . PRO A 1 87 ? -19.549 1.410 31.972 1.00 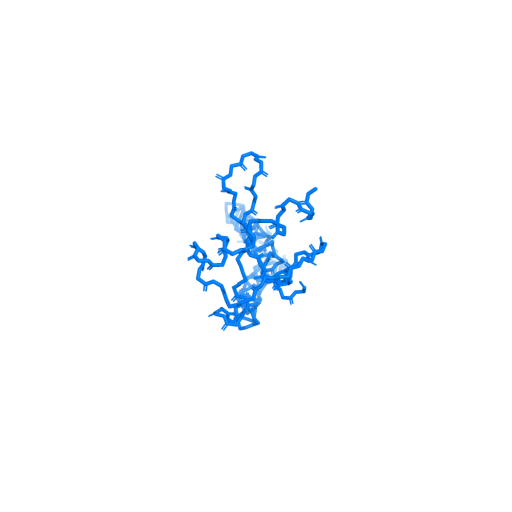92.94 87 PRO A CA 1
ATOM 674 C C . PRO A 1 87 ? -18.348 2.134 31.353 1.00 92.94 87 PRO A C 1
ATOM 676 O O . PRO A 1 87 ? -17.982 1.855 30.211 1.00 92.94 87 PRO A O 1
ATOM 679 N N . GLU A 1 88 ? -17.677 2.997 32.120 1.00 89.31 88 GLU A N 1
ATOM 680 C CA . GLU A 1 88 ? -16.520 3.781 31.649 1.00 89.31 88 GLU A CA 1
ATOM 681 C C . GLU A 1 88 ? -15.409 2.919 31.035 1.00 89.31 88 GLU A C 1
ATOM 683 O O . GLU A 1 88 ? -14.845 3.284 30.007 1.00 89.31 88 GLU A O 1
ATOM 688 N N . ALA A 1 89 ? -15.148 1.737 31.604 1.00 91.00 89 ALA A N 1
ATOM 689 C CA . ALA A 1 89 ? -14.166 0.796 31.066 1.00 91.00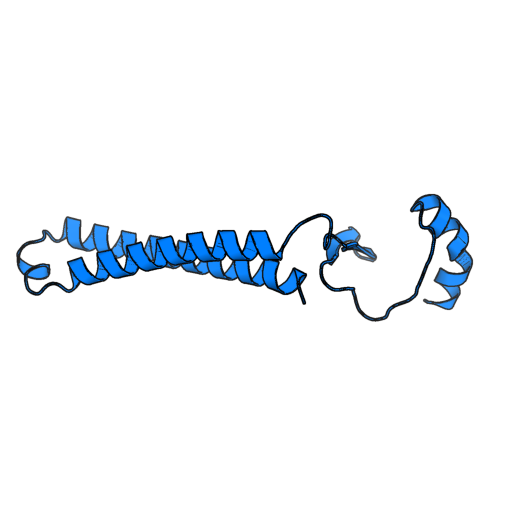 89 ALA A CA 1
ATOM 690 C C . ALA A 1 89 ? -14.497 0.360 29.625 1.00 91.00 89 ALA A C 1
ATOM 692 O O . ALA A 1 89 ? -13.608 0.271 28.781 1.00 91.00 89 ALA A O 1
ATOM 693 N N . VAL A 1 90 ? -15.781 0.140 29.322 1.00 91.06 90 VAL A N 1
ATOM 694 C CA . VAL A 1 90 ? -16.242 -0.216 27.971 1.00 91.06 90 VAL A CA 1
ATOM 695 C C . VAL A 1 90 ? -16.205 1.009 27.057 1.00 91.06 90 VAL A C 1
ATOM 697 O O . VAL A 1 90 ? -15.774 0.898 25.914 1.00 91.06 90 VAL A O 1
ATOM 700 N N . GLN A 1 91 ? -16.558 2.196 27.564 1.00 89.75 91 GLN A N 1
ATOM 701 C CA . GLN A 1 91 ? -16.453 3.436 26.789 1.00 89.75 91 GLN A CA 1
ATOM 702 C C . GLN A 1 91 ? -15.007 3.755 26.381 1.00 89.75 91 GLN A C 1
ATOM 704 O O . GLN A 1 91 ? -14.784 4.210 25.259 1.00 89.75 91 GLN A O 1
ATOM 709 N N . SER A 1 92 ? -14.036 3.516 27.269 1.00 90.88 92 SER A N 1
ATOM 710 C CA . SER A 1 92 ? -12.608 3.672 26.968 1.00 90.88 92 SER A CA 1
ATOM 711 C C . SER A 1 92 ? -12.155 2.662 25.916 1.00 90.88 92 SER A C 1
ATOM 713 O O . SER A 1 92 ? -11.567 3.055 24.912 1.00 90.88 92 SER A O 1
ATOM 715 N N . ALA A 1 93 ? -12.514 1.385 26.086 1.00 92.56 93 ALA A N 1
ATOM 716 C CA . ALA A 1 93 ? -12.178 0.332 25.130 1.00 92.56 93 ALA A CA 1
ATOM 717 C C . ALA A 1 93 ? -12.767 0.594 23.730 1.00 92.56 93 ALA A C 1
ATOM 719 O O . ALA A 1 93 ? -12.095 0.389 22.719 1.00 92.56 93 ALA A O 1
ATOM 720 N N . ASP A 1 94 ? -14.004 1.091 23.649 1.00 92.25 94 ASP A N 1
ATOM 721 C CA . ASP A 1 94 ? -14.641 1.428 22.374 1.00 92.25 94 ASP A CA 1
ATOM 722 C C . ASP A 1 94 ? -13.980 2.640 21.695 1.00 92.25 94 ASP A C 1
ATOM 724 O O . ASP A 1 94 ? -13.844 2.639 20.467 1.00 92.25 94 ASP A O 1
ATOM 728 N N . LYS A 1 95 ? -13.510 3.637 22.463 1.00 92.75 95 LYS A N 1
ATOM 729 C CA . LYS A 1 95 ? -12.709 4.758 21.935 1.00 92.75 95 LYS A CA 1
ATOM 730 C C . LYS A 1 95 ? -11.360 4.284 21.402 1.00 92.75 95 LYS A C 1
ATOM 732 O O . LYS A 1 95 ? -11.031 4.578 20.258 1.00 92.75 95 LYS A O 1
ATOM 737 N N . GLU A 1 96 ? -10.610 3.518 22.192 1.00 94.88 96 GLU A N 1
ATOM 738 C CA . GLU A 1 96 ? -9.310 2.963 21.785 1.00 94.88 96 GLU A CA 1
ATOM 739 C C . GLU A 1 96 ? -9.432 2.115 20.519 1.00 94.88 96 GLU A C 1
ATOM 741 O O . GLU A 1 96 ? -8.608 2.201 19.609 1.00 94.88 96 GLU A O 1
ATOM 746 N N . LYS A 1 97 ? -10.508 1.334 20.415 1.00 94.50 97 LYS A N 1
ATOM 747 C CA . LYS A 1 97 ? -10.780 0.522 19.235 1.00 94.50 97 LYS A CA 1
ATOM 748 C C . LYS A 1 97 ? -11.098 1.361 17.994 1.00 94.50 97 LYS A C 1
ATOM 750 O O . LYS A 1 97 ? -10.659 0.987 16.910 1.00 94.50 97 LYS A O 1
ATOM 755 N N . ILE A 1 98 ? -11.822 2.477 18.120 1.00 95.19 98 ILE A N 1
ATOM 756 C CA . ILE A 1 98 ? -12.009 3.413 16.996 1.00 95.19 98 ILE A CA 1
ATOM 757 C C . ILE A 1 98 ? -10.672 4.013 16.570 1.00 95.19 98 ILE A C 1
ATOM 759 O O . ILE A 1 98 ? -10.383 4.030 15.377 1.00 95.19 98 ILE A O 1
ATOM 763 N N . GLU A 1 99 ? -9.853 4.467 17.518 1.00 95.94 99 GLU A N 1
ATOM 764 C CA . GLU A 1 99 ? -8.543 5.048 17.207 1.00 95.94 99 GLU A CA 1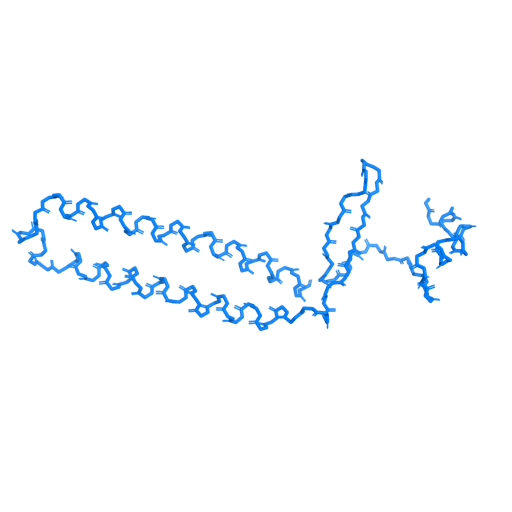
ATOM 765 C C . GLU A 1 99 ? -7.635 4.035 16.503 1.00 95.94 99 GLU A C 1
ATOM 767 O O . GLU A 1 99 ? -7.046 4.344 15.469 1.00 95.94 99 GLU A O 1
ATOM 772 N N . SER A 1 100 ? -7.605 2.787 16.974 1.00 96.00 100 SER A N 1
ATOM 773 C CA . SER A 1 100 ? -6.875 1.704 16.310 1.00 96.00 100 SER A CA 1
ATOM 774 C C . SER A 1 100 ? -7.365 1.461 14.877 1.00 96.00 100 SER A C 1
ATOM 776 O O . SER A 1 100 ? -6.542 1.354 13.970 1.00 96.00 100 SER A O 1
ATOM 778 N N . LEU A 1 101 ? -8.683 1.434 14.644 1.00 95.44 101 LEU A N 1
ATOM 779 C CA . LEU A 1 101 ? -9.244 1.282 13.296 1.00 95.44 101 LEU A CA 1
ATOM 780 C C . LEU A 1 101 ? -8.938 2.490 12.394 1.00 95.44 101 LEU A C 1
ATOM 782 O O . LEU A 1 101 ? -8.760 2.324 11.190 1.00 95.44 101 LEU A O 1
ATOM 786 N N . ARG A 1 102 ? -8.874 3.707 12.949 1.00 96.06 102 ARG A N 1
ATOM 787 C CA . ARG A 1 102 ? -8.504 4.926 12.207 1.00 96.06 102 ARG A CA 1
ATOM 788 C C . ARG A 1 102 ? -7.036 4.913 11.789 1.00 96.06 102 ARG A C 1
ATOM 790 O O . ARG A 1 102 ? -6.728 5.336 10.676 1.00 96.06 102 ARG A O 1
ATOM 797 N N . ILE A 1 103 ? -6.150 4.410 12.649 1.00 96.81 103 ILE A N 1
ATOM 798 C CA . ILE A 1 103 ? -4.737 4.201 12.313 1.00 96.81 103 ILE A CA 1
ATOM 799 C C . ILE A 1 103 ? -4.622 3.182 11.175 1.00 96.81 103 ILE A C 1
ATO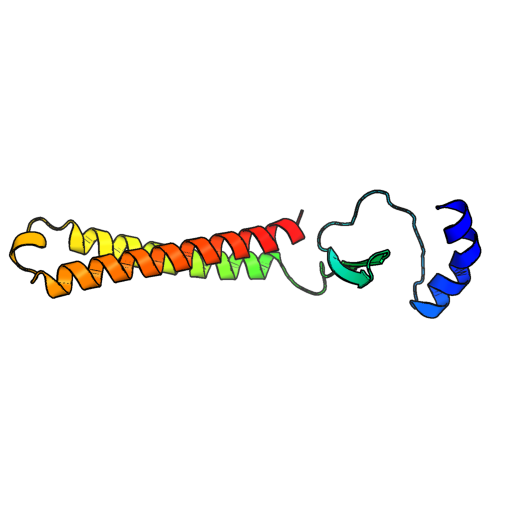M 801 O O . ILE A 1 103 ? -4.007 3.493 10.158 1.00 96.81 103 ILE A O 1
ATOM 805 N N . GLU A 1 104 ? -5.285 2.026 11.294 1.00 94.88 104 GLU A N 1
ATOM 806 C CA . GLU A 1 104 ? -5.302 0.990 10.249 1.00 94.88 104 GLU A CA 1
ATOM 807 C C . GLU A 1 104 ? -5.817 1.544 8.908 1.00 94.88 104 GLU A C 1
ATOM 809 O O . GLU A 1 104 ? -5.219 1.308 7.858 1.00 94.88 104 GLU A O 1
ATOM 814 N N . LEU A 1 105 ? -6.893 2.341 8.937 1.00 96.06 105 LEU A N 1
ATOM 815 C CA . LEU A 1 105 ? -7.430 3.003 7.747 1.00 96.06 105 LEU A CA 1
ATOM 816 C C . LEU A 1 105 ? -6.404 3.956 7.116 1.00 96.06 105 LEU A C 1
ATOM 818 O O . LEU A 1 105 ? -6.206 3.924 5.905 1.00 96.06 105 LEU A O 1
ATOM 822 N N . SER A 1 106 ? -5.714 4.758 7.933 1.00 95.56 106 SER A N 1
ATOM 823 C CA . SER A 1 106 ? -4.679 5.687 7.465 1.00 95.56 106 SER A CA 1
ATOM 824 C C . SER A 1 106 ? -3.486 4.970 6.825 1.00 95.56 106 SER A C 1
ATOM 826 O O . SER A 1 106 ? -2.943 5.430 5.819 1.00 95.56 106 SER A O 1
ATOM 828 N N . GLU A 1 107 ? -3.061 3.841 7.388 1.00 94.81 107 GLU A N 1
ATOM 829 C CA . GLU A 1 107 ? -1.999 3.017 6.808 1.00 94.81 107 GLU A CA 1
ATOM 830 C C . GLU A 1 107 ? -2.438 2.379 5.486 1.00 94.81 107 GLU A C 1
ATOM 832 O O . GLU A 1 107 ? -1.675 2.374 4.516 1.00 94.81 107 GLU A O 1
ATOM 837 N N . MET A 1 108 ? -3.688 1.913 5.413 1.00 93.81 108 MET A N 1
ATOM 838 C CA . MET A 1 108 ? -4.264 1.369 4.185 1.00 93.81 108 MET A CA 1
ATOM 839 C C . MET A 1 108 ? -4.369 2.431 3.082 1.00 93.81 108 MET A C 1
ATOM 841 O O . MET A 1 108 ? -4.033 2.138 1.934 1.00 93.81 108 MET A O 1
ATOM 845 N N . ASP A 1 109 ? -4.743 3.667 3.420 1.00 94.00 109 ASP A N 1
ATOM 846 C CA . ASP A 1 109 ? -4.782 4.798 2.484 1.00 94.00 109 ASP A CA 1
ATOM 847 C C . ASP A 1 109 ? -3.407 5.077 1.873 1.00 94.00 109 ASP A C 1
ATOM 849 O O . ASP A 1 109 ? -3.271 5.156 0.650 1.00 94.00 109 ASP A O 1
ATOM 853 N N . LYS A 1 110 ? -2.360 5.133 2.705 1.00 93.56 110 LYS A N 1
ATOM 854 C CA . LYS A 1 110 ? -0.976 5.315 2.236 1.00 93.56 110 LYS A CA 1
ATOM 855 C C . LYS A 1 110 ? -0.537 4.187 1.303 1.00 93.56 110 LYS A C 1
ATOM 857 O O . LYS A 1 110 ? 0.131 4.441 0.301 1.00 93.56 110 LYS A O 1
ATOM 862 N N . ALA A 1 111 ? -0.906 2.946 1.619 1.00 90.38 111 ALA A N 1
ATOM 863 C CA . ALA A 1 111 ? -0.577 1.797 0.785 1.00 90.38 111 ALA A CA 1
ATOM 864 C C . ALA A 1 111 ? -1.294 1.862 -0.578 1.00 90.38 111 ALA A C 1
ATOM 866 O O . ALA A 1 111 ? -0.660 1.659 -1.615 1.00 90.38 111 ALA A O 1
ATOM 867 N N . ILE A 1 112 ? -2.583 2.226 -0.595 1.00 92.12 112 ILE A N 1
ATOM 868 C CA . ILE A 1 112 ? -3.359 2.429 -1.828 1.00 92.12 112 ILE A CA 1
ATOM 869 C C . ILE A 1 112 ? -2.758 3.558 -2.671 1.00 92.12 112 ILE A C 1
ATOM 871 O O . ILE A 1 112 ? -2.592 3.392 -3.878 1.00 92.12 112 ILE A O 1
ATOM 875 N N . GLU A 1 113 ? -2.396 4.692 -2.067 1.00 90.88 113 GLU A N 1
ATOM 876 C CA . GLU A 1 113 ? -1.727 5.791 -2.772 1.00 90.88 113 GLU A CA 1
ATOM 877 C C . GLU A 1 113 ? -0.385 5.364 -3.374 1.00 90.88 113 GLU A C 1
ATOM 879 O O . GLU A 1 113 ? -0.062 5.747 -4.501 1.00 90.88 113 GLU A O 1
ATOM 884 N N . GLY A 1 114 ? 0.387 4.550 -2.648 1.00 87.56 114 GLY A N 1
ATOM 885 C CA . GLY A 1 114 ? 1.641 3.981 -3.134 1.00 87.56 114 GLY A CA 1
ATOM 886 C C . GLY A 1 114 ? 1.449 3.156 -4.405 1.00 87.56 114 GLY A C 1
ATOM 887 O O . GLY A 1 114 ? 2.181 3.346 -5.374 1.00 87.56 114 GLY A O 1
ATOM 888 N N . ILE A 1 115 ? 0.424 2.300 -4.441 1.00 85.69 115 ILE A N 1
ATOM 889 C CA . ILE A 1 115 ? 0.103 1.501 -5.631 1.00 85.69 115 ILE A CA 1
ATOM 890 C C . ILE A 1 115 ? -0.488 2.370 -6.746 1.00 85.69 115 ILE A C 1
ATOM 892 O O . ILE A 1 115 ? -0.130 2.194 -7.907 1.00 85.69 115 ILE A O 1
ATOM 896 N N . LYS A 1 116 ? -1.341 3.352 -6.430 1.00 86.88 116 LYS A N 1
ATOM 897 C CA . LYS A 1 116 ? -1.889 4.280 -7.435 1.00 86.88 116 LYS A CA 1
ATOM 898 C C . LYS A 1 116 ? -0.782 5.052 -8.151 1.00 86.88 116 LYS A C 1
ATOM 900 O O . LYS A 1 116 ? -0.858 5.211 -9.362 1.00 86.88 116 LYS A O 1
ATOM 905 N N . LYS A 1 117 ? 0.284 5.449 -7.451 1.00 84.31 117 LYS A N 1
ATOM 906 C CA . LYS A 1 117 ? 1.475 6.062 -8.070 1.00 84.31 117 LYS A CA 1
ATOM 907 C C . LYS A 1 117 ? 2.206 5.137 -9.054 1.00 84.31 117 LYS A C 1
ATOM 909 O O . LYS A 1 117 ? 2.944 5.639 -9.886 1.00 84.31 117 LYS A O 1
ATOM 914 N N . MET A 1 118 ? 1.994 3.820 -8.991 1.00 81.12 118 MET A N 1
ATOM 915 C CA . MET A 1 118 ? 2.526 2.861 -9.970 1.00 81.12 118 MET A CA 1
ATOM 916 C C . MET A 1 118 ? 1.657 2.755 -11.237 1.00 81.12 118 MET A C 1
ATOM 918 O O . MET A 1 118 ? 2.077 2.147 -12.218 1.00 81.12 118 MET A O 1
ATOM 922 N N . LEU A 1 119 ? 0.440 3.309 -11.244 1.00 74.00 119 LEU A N 1
ATOM 923 C CA . LEU A 1 119 ? -0.430 3.309 -12.427 1.00 74.00 119 LEU A CA 1
ATOM 924 C C . LEU A 1 119 ? -0.158 4.489 -13.369 1.00 74.00 119 LEU A C 1
ATOM 926 O O . LEU A 1 119 ? -0.316 4.327 -14.587 1.00 74.00 119 LEU A O 1
ATOM 930 N N . ILE A 1 120 ? 0.216 5.633 -12.785 1.00 66.00 120 ILE A N 1
ATOM 931 C CA . ILE A 1 120 ? 0.352 6.953 -13.422 1.00 66.00 120 ILE A CA 1
ATOM 932 C C . ILE A 1 120 ? 1.754 7.143 -13.987 1.00 66.00 120 ILE A C 1
ATOM 934 O O . ILE A 1 120 ? 2.723 6.749 -13.301 1.00 66.00 120 ILE A O 1
#

Foldseek 3Di:
DVVVCVVCVVVVCVVVVDPDDDDDPDDDAQWDWDDPDPVDIDTHHCVPVDPLVVVLVVLVVVLVVLVVVLVVLVVCCPPPCNVPPPDPVVVVVSVVVSVVSVVVSVVSVVVSVVSVSNHD

Radius of gyration: 24.53 Å; chains: 1; bounding box: 58×21×59 Å

Sequence (120 aa):
AKKVLDSYSDFIRVLTNAEEIGFTKDIPAGCVLTVVNDDVNAHVLLKGVIDFEKEVVKMEKSRQGIENKISSQEKKMNAKDYASKVPEAVQSADKEKIESLRIELSEMDKAIEGIKKMLI

Secondary structure (DSSP, 8-state):
-HHHHHHTHHHHHHHHT-S-----SSPPTTEEEEEEETTEEEEEE-BTTB-HHHHHHHHHHHHHHHHHHHHHHHHHHTSTTHHHHS-HHHHHHHHHHHHHHHHHHHHHHHHHHHHHTTT-

InterPro domains:
  IPR002303 Valine-tRNA ligase [PTHR11946] (3-109)
  IPR010978 Class I and II aminoacyl-tRNA synthetase, tRNA-binding arm [SSF46589] (51-114)
  IPR037118 Valyl-tRNA synthetase, tRNA-binding arm superfamily [G3DSA:1.10.287.380] (44-119)